Protein AF-A0A0L7SPB9-F1 (afdb_monomer)

Mean predicted aligned error: 4.11 Å

Radius of gyration: 13.66 Å; Cα contacts (8 Å, |Δi|>4): 37; chains: 1; bounding box: 30×28×30 Å

Secondary structure (DSSP, 8-state):
---HHHHHHHHHHHHHHHHHHTTS-TTTS------HHHHHTT-HHHHHHHHHHHHHHHHH--

Sequence (62 aa):
MVDDEELLELVEMEVRELLSAYDFPGDDLPIVRGSALKALQGEAEWEAKIVELAGYLDSYIP

Organism: NCBI:txid1560201

Structure (mmCIF, N/CA/C/O backbone):
data_AF-A0A0L7SPB9-F1
#
_entry.id   AF-A0A0L7SPB9-F1
#
loop_
_atom_site.group_PDB
_atom_site.id
_atom_site.type_symbol
_atom_site.label_atom_id
_atom_site.label_alt_id
_atom_site.label_comp_id
_atom_site.label_asym_id
_atom_site.label_entity_id
_atom_site.label_seq_id
_atom_site.pdbx_PDB_ins_code
_atom_site.Cartn_x
_atom_site.Cartn_y
_atom_site.Cartn_z
_atom_site.occupancy
_atom_site.B_iso_or_equiv
_atom_site.auth_seq_id
_atom_site.auth_comp_id
_atom_site.auth_asym_id
_atom_site.auth_atom_id
_atom_site.pdbx_PDB_model_num
ATOM 1 N N . MET A 1 1 ? 7.938 19.205 14.743 1.00 54.59 1 MET A N 1
ATOM 2 C CA . MET A 1 1 ? 7.693 17.766 14.526 1.00 54.59 1 MET A CA 1
ATOM 3 C C . MET A 1 1 ? 7.052 17.712 13.157 1.00 54.59 1 MET A C 1
ATOM 5 O O . MET A 1 1 ? 6.188 18.546 12.941 1.00 54.59 1 MET A O 1
ATOM 9 N N . VAL A 1 2 ? 7.588 16.926 12.225 1.00 51.50 2 VAL A N 1
ATOM 10 C CA . VAL A 1 2 ? 7.041 16.827 10.858 1.00 51.50 2 VAL A CA 1
ATOM 11 C C . VAL A 1 2 ? 5.636 16.230 10.969 1.00 51.50 2 VAL A C 1
ATOM 13 O O . VAL A 1 2 ? 5.451 15.335 11.796 1.00 51.50 2 VAL A O 1
ATOM 16 N N . ASP A 1 3 ? 4.662 16.769 10.239 1.00 69.56 3 ASP A N 1
ATOM 17 C CA . ASP A 1 3 ? 3.273 16.309 10.317 1.00 69.56 3 ASP A CA 1
ATOM 18 C C . ASP A 1 3 ? 3.140 14.906 9.693 1.00 69.56 3 ASP A C 1
ATOM 20 O O . ASP A 1 3 ? 3.833 14.579 8.727 1.00 69.56 3 ASP A O 1
ATOM 24 N N . ASP A 1 4 ? 2.264 14.058 10.247 1.00 84.88 4 ASP A N 1
ATOM 25 C CA . ASP A 1 4 ? 2.132 12.645 9.841 1.00 84.88 4 ASP A CA 1
ATOM 26 C C . ASP A 1 4 ? 1.835 12.484 8.337 1.00 84.88 4 ASP A C 1
ATOM 28 O O . ASP A 1 4 ? 2.294 11.530 7.716 1.00 84.88 4 ASP A O 1
ATOM 32 N N . GLU A 1 5 ? 1.119 13.435 7.733 1.00 84.81 5 GLU A N 1
ATOM 33 C CA . GLU A 1 5 ? 0.800 13.424 6.300 1.00 84.81 5 GLU A CA 1
ATOM 34 C C . GLU A 1 5 ? 2.043 13.656 5.426 1.00 84.81 5 GLU A C 1
ATOM 36 O O . GLU A 1 5 ? 2.268 12.921 4.467 1.00 84.81 5 GLU A O 1
ATOM 41 N N . GLU A 1 6 ? 2.901 14.613 5.797 1.00 87.56 6 GLU A N 1
ATOM 42 C CA . GLU A 1 6 ? 4.149 14.899 5.074 1.00 87.56 6 GLU A CA 1
ATOM 43 C C . GLU A 1 6 ? 5.120 13.712 5.161 1.00 87.56 6 GLU A C 1
ATOM 45 O O . GLU A 1 6 ? 5.819 13.390 4.199 1.00 87.56 6 GLU A O 1
ATOM 50 N N . LEU A 1 7 ? 5.146 13.021 6.308 1.00 90.88 7 LEU A N 1
ATOM 51 C CA . LEU A 1 7 ? 5.933 11.799 6.475 1.00 90.88 7 LEU A CA 1
ATOM 52 C C . LEU A 1 7 ? 5.419 10.665 5.581 1.00 90.88 7 LEU A C 1
ATOM 54 O O . LEU A 1 7 ? 6.223 9.939 5.000 1.00 90.88 7 LEU A O 1
ATOM 58 N N . LEU A 1 8 ? 4.100 10.507 5.457 1.00 89.56 8 LEU A N 1
ATOM 59 C CA . LEU A 1 8 ? 3.503 9.480 4.602 1.00 89.56 8 LEU A CA 1
ATOM 60 C C . LEU A 1 8 ? 3.774 9.740 3.117 1.00 89.56 8 LEU A C 1
ATOM 62 O O . LEU A 1 8 ? 4.083 8.798 2.390 1.00 89.56 8 LEU A O 1
ATOM 66 N N . GLU A 1 9 ? 3.706 10.996 2.677 1.00 91.12 9 GLU A N 1
ATOM 67 C CA . GLU A 1 9 ? 4.061 11.380 1.307 1.00 91.12 9 GLU A CA 1
ATOM 68 C C . GLU A 1 9 ? 5.540 11.122 1.005 1.00 91.12 9 GLU A C 1
ATOM 70 O O . GLU A 1 9 ? 5.862 10.555 -0.041 1.00 91.12 9 GLU A O 1
ATOM 75 N N . LEU A 1 10 ? 6.438 11.463 1.936 1.00 93.81 10 LEU A N 1
ATOM 76 C CA . LEU A 1 10 ? 7.870 11.210 1.776 1.00 93.81 10 LEU A CA 1
ATOM 77 C C . LEU A 1 10 ? 8.172 9.711 1.651 1.00 93.81 10 LEU A C 1
ATOM 79 O O . LEU A 1 10 ? 8.897 9.299 0.749 1.00 93.81 10 LEU A O 1
ATOM 83 N N . VAL A 1 11 ? 7.581 8.887 2.519 1.00 93.50 11 VAL A N 1
ATOM 84 C CA . VAL A 1 11 ? 7.754 7.427 2.470 1.00 93.50 11 VAL A CA 1
ATOM 85 C C . VAL A 1 11 ? 7.213 6.855 1.161 1.00 93.50 11 VAL A C 1
ATOM 87 O O . VAL A 1 11 ? 7.825 5.956 0.585 1.00 93.50 11 VAL A O 1
ATOM 90 N N . GLU A 1 12 ? 6.086 7.368 0.664 1.00 93.94 12 GLU A N 1
ATOM 91 C CA . GLU A 1 12 ? 5.543 6.934 -0.621 1.00 93.94 12 GLU A CA 1
ATOM 92 C C . GLU A 1 12 ? 6.512 7.238 -1.770 1.00 93.94 12 GLU A C 1
ATOM 94 O O . GLU A 1 12 ? 6.802 6.346 -2.567 1.00 93.94 12 GLU A O 1
ATOM 99 N N . MET A 1 13 ? 7.068 8.452 -1.821 1.00 93.88 13 MET A N 1
ATOM 100 C CA . MET A 1 13 ? 8.076 8.823 -2.819 1.00 93.88 13 MET A CA 1
ATOM 101 C C . MET A 1 13 ? 9.307 7.911 -2.757 1.00 93.88 13 MET A C 1
ATOM 103 O O . MET A 1 13 ? 9.713 7.370 -3.785 1.00 93.88 13 MET A O 1
ATOM 107 N N . GLU A 1 14 ? 9.857 7.674 -1.562 1.00 94.94 14 GLU A N 1
ATOM 108 C CA . GLU A 1 14 ? 11.026 6.803 -1.375 1.00 94.94 14 GLU A CA 1
ATOM 109 C C . GLU A 1 14 ? 10.765 5.367 -1.858 1.00 94.94 14 GLU A C 1
ATOM 111 O O . GLU A 1 14 ? 11.622 4.749 -2.495 1.00 94.94 14 GLU A O 1
ATOM 116 N N . VAL A 1 15 ? 9.568 4.827 -1.601 1.00 95.12 15 VAL A N 1
ATOM 117 C CA . VAL A 1 15 ? 9.180 3.484 -2.059 1.00 95.12 15 VAL A CA 1
ATOM 118 C C . VAL A 1 15 ? 9.052 3.434 -3.582 1.00 95.12 15 VAL A C 1
ATOM 120 O O . VAL A 1 15 ? 9.524 2.473 -4.195 1.00 95.12 15 VAL A O 1
ATOM 123 N N . ARG A 1 16 ? 8.452 4.454 -4.208 1.00 95.44 16 ARG A N 1
ATOM 124 C CA . ARG A 1 16 ? 8.320 4.524 -5.673 1.00 95.44 16 ARG A CA 1
ATOM 125 C C . ARG A 1 16 ? 9.679 4.618 -6.355 1.00 95.44 16 ARG A C 1
ATOM 127 O O . ARG A 1 16 ? 9.938 3.861 -7.288 1.00 95.44 16 ARG A O 1
ATOM 134 N N . GLU A 1 17 ? 10.565 5.476 -5.857 1.00 95.38 17 GLU A N 1
ATOM 135 C CA . GLU A 1 17 ? 11.935 5.597 -6.363 1.00 95.38 17 GLU A CA 1
ATOM 136 C C . GLU A 1 17 ? 12.703 4.277 -6.237 1.00 95.38 17 GLU A C 1
ATOM 138 O O . GLU A 1 17 ? 13.367 3.855 -7.186 1.00 95.38 17 GLU A O 1
ATOM 143 N N . LEU A 1 18 ? 12.567 3.586 -5.099 1.00 95.94 18 LEU A N 1
ATOM 144 C CA . LEU A 1 18 ? 13.189 2.283 -4.886 1.00 95.94 18 LEU A CA 1
ATOM 145 C C . LEU A 1 18 ? 12.681 1.245 -5.893 1.00 95.94 18 LEU A C 1
ATOM 147 O O . LEU A 1 18 ? 13.483 0.532 -6.485 1.00 95.94 18 LEU A O 1
ATOM 151 N N . LEU A 1 19 ? 11.368 1.164 -6.113 1.00 95.19 19 LEU A N 1
ATOM 152 C CA . LEU A 1 19 ? 10.768 0.238 -7.078 1.00 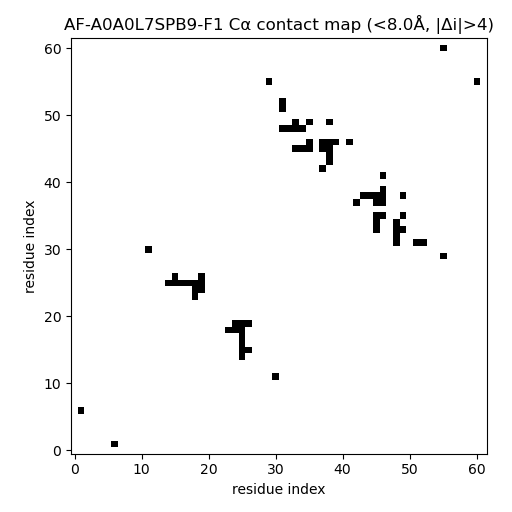95.19 19 LEU A CA 1
ATOM 153 C C . LEU A 1 19 ? 11.243 0.527 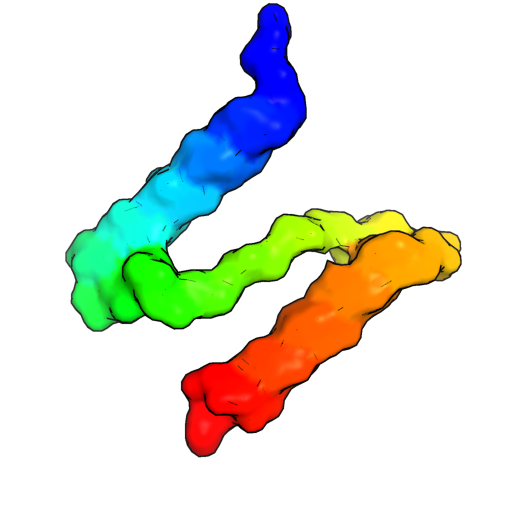-8.507 1.00 95.19 19 LEU A C 1
ATOM 155 O O . LEU A 1 19 ? 11.689 -0.393 -9.195 1.00 95.19 19 LEU A O 1
ATOM 159 N N . SER A 1 20 ? 11.231 1.796 -8.917 1.00 94.69 20 SER A N 1
ATOM 160 C CA . SER A 1 20 ? 11.736 2.234 -10.222 1.00 94.69 20 SER A CA 1
ATOM 161 C C . SER A 1 20 ? 13.223 1.916 -10.410 1.00 94.69 20 SER A C 1
ATOM 163 O O . SER A 1 20 ? 13.635 1.540 -11.505 1.00 94.69 20 SER A O 1
ATOM 165 N N . ALA A 1 21 ? 14.036 1.992 -9.349 1.00 95.81 21 ALA A N 1
ATOM 166 C CA . ALA A 1 21 ? 15.454 1.626 -9.397 1.00 95.81 21 ALA A CA 1
ATOM 167 C C . ALA A 1 21 ? 15.701 0.125 -9.649 1.00 95.81 21 ALA A C 1
ATOM 169 O O . ALA A 1 21 ? 16.786 -0.242 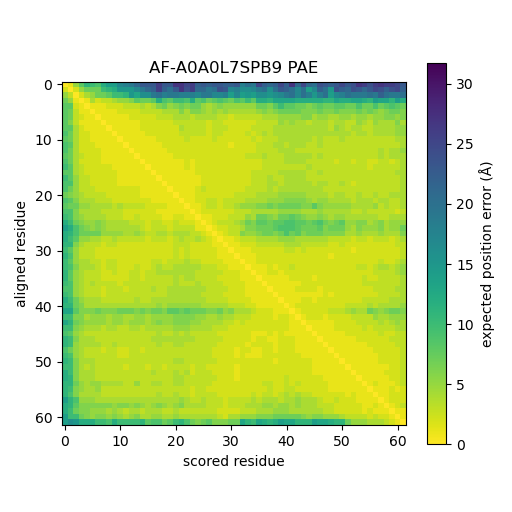-10.101 1.00 95.81 21 ALA A O 1
ATOM 170 N N . TYR A 1 22 ? 14.715 -0.733 -9.370 1.00 95.81 22 TYR A N 1
ATOM 171 C CA . TYR A 1 22 ? 14.749 -2.176 -9.641 1.00 95.81 22 TYR A CA 1
ATOM 172 C C . TYR A 1 22 ? 13.888 -2.578 -10.854 1.00 95.81 22 TYR A C 1
ATOM 174 O O . TYR A 1 22 ? 13.471 -3.731 -10.943 1.00 95.81 22 TYR A O 1
ATOM 182 N N . ASP A 1 23 ? 13.617 -1.648 -11.776 1.00 92.75 23 ASP A N 1
ATOM 183 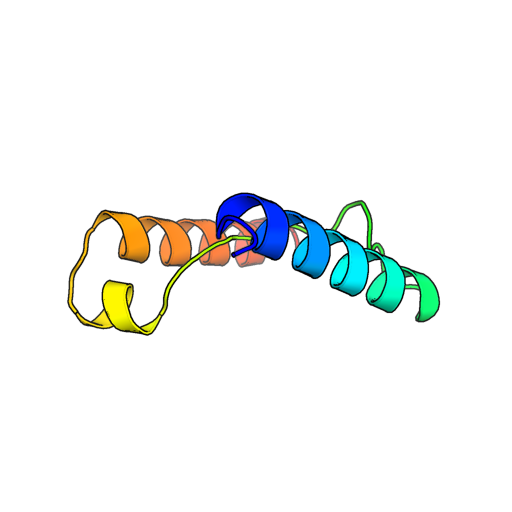C CA . ASP A 1 23 ? 12.829 -1.869 -13.000 1.00 92.75 23 ASP A CA 1
ATOM 184 C C . ASP A 1 23 ? 11.360 -2.294 -12.756 1.00 92.75 23 ASP A C 1
ATOM 186 O O . ASP A 1 23 ? 10.709 -2.862 -13.638 1.00 92.75 23 ASP A O 1
ATOM 190 N N . PHE A 1 24 ? 10.802 -2.007 -11.573 1.00 93.69 24 PHE A N 1
ATOM 191 C CA . PHE A 1 24 ? 9.363 -2.126 -11.315 1.00 93.69 24 PHE A CA 1
ATOM 192 C C . PHE A 1 24 ? 8.630 -0.828 -11.689 1.00 93.69 24 PHE A C 1
ATOM 194 O O . PHE A 1 24 ? 9.228 0.248 -11.653 1.00 93.69 24 PHE A O 1
ATOM 201 N N . PRO A 1 25 ? 7.323 -0.887 -12.013 1.00 92.00 25 PRO A N 1
ATOM 202 C CA . PRO A 1 25 ? 6.534 0.295 -12.363 1.00 92.00 25 PRO A CA 1
ATOM 203 C C . PRO A 1 25 ? 6.198 1.139 -11.118 1.00 92.00 25 PRO A C 1
ATOM 205 O O . PRO A 1 25 ? 5.065 1.144 -10.645 1.00 92.00 25 PRO A O 1
ATOM 208 N N . GLY A 1 26 ? 7.194 1.834 -10.558 1.00 87.19 26 GLY A N 1
ATOM 209 C CA . GLY A 1 26 ? 7.068 2.608 -9.318 1.00 87.19 26 GLY A CA 1
ATOM 210 C C . GLY A 1 26 ? 6.004 3.706 -9.372 1.00 87.19 26 GLY A C 1
ATOM 211 O O . GLY A 1 26 ? 5.318 3.918 -8.377 1.00 87.19 26 GLY A O 1
ATOM 212 N N . ASP A 1 27 ? 5.796 4.349 -10.522 1.00 87.12 27 ASP A N 1
ATOM 213 C CA . ASP A 1 27 ? 4.790 5.413 -10.680 1.00 87.12 27 ASP A CA 1
ATOM 214 C C . ASP A 1 27 ? 3.357 4.870 -10.820 1.00 87.12 27 ASP A C 1
ATOM 216 O O . ASP A 1 27 ? 2.415 5.473 -10.309 1.00 87.12 27 ASP A O 1
ATOM 220 N N . ASP A 1 28 ? 3.192 3.702 -11.448 1.00 87.62 28 ASP A N 1
ATOM 221 C CA . ASP A 1 28 ? 1.876 3.122 -11.759 1.00 87.62 28 ASP A CA 1
ATOM 222 C C . ASP A 1 28 ? 1.383 2.122 -10.696 1.00 87.62 28 ASP A C 1
ATOM 224 O O . ASP A 1 28 ? 0.225 1.698 -10.721 1.00 87.62 28 ASP A O 1
ATOM 228 N N . LEU A 1 29 ? 2.241 1.730 -9.745 1.00 90.44 29 LEU A N 1
ATOM 229 C CA . LEU A 1 29 ? 1.875 0.803 -8.675 1.00 90.44 29 LEU A CA 1
ATOM 230 C C . LEU A 1 29 ? 0.854 1.434 -7.706 1.00 90.44 29 LEU A C 1
ATOM 232 O O . LEU A 1 29 ? 1.091 2.536 -7.188 1.00 90.44 29 LEU A O 1
ATOM 236 N N . PRO A 1 30 ? -0.256 0.733 -7.397 1.00 93.25 30 PRO A N 1
ATOM 237 C CA . PRO A 1 30 ? -1.208 1.187 -6.394 1.00 93.25 30 PRO A CA 1
ATOM 238 C C . PRO A 1 30 ? -0.604 1.072 -4.987 1.00 93.25 30 PRO A C 1
ATOM 240 O O . PRO A 1 30 ? -0.165 0.000 -4.569 1.00 93.25 30 PRO A O 1
ATOM 243 N N . ILE A 1 31 ? -0.613 2.179 -4.237 1.00 92.38 31 ILE A N 1
ATOM 244 C CA . ILE A 1 31 ? -0.166 2.242 -2.838 1.00 92.38 31 ILE A CA 1
ATOM 245 C C . ILE A 1 31 ? -1.358 2.654 -1.972 1.00 92.38 31 ILE A C 1
ATOM 247 O O . ILE A 1 31 ? -1.887 3.755 -2.104 1.00 92.38 31 ILE A O 1
ATOM 251 N N . VAL A 1 32 ? -1.786 1.763 -1.073 1.00 93.81 32 VAL A N 1
ATOM 252 C CA . VAL A 1 32 ? -2.908 2.007 -0.155 1.00 93.81 32 VAL A CA 1
ATOM 253 C C . VAL A 1 32 ? -2.371 2.325 1.237 1.00 93.81 32 VAL A C 1
ATOM 255 O O . VAL A 1 32 ? -1.728 1.491 1.874 1.00 93.81 32 VAL A O 1
ATOM 258 N N . ARG A 1 33 ? -2.670 3.526 1.739 1.00 93.31 33 ARG A N 1
ATOM 259 C CA . ARG A 1 33 ? -2.347 3.936 3.114 1.00 93.31 33 ARG A CA 1
ATOM 260 C C . ARG A 1 33 ? -3.388 3.355 4.074 1.00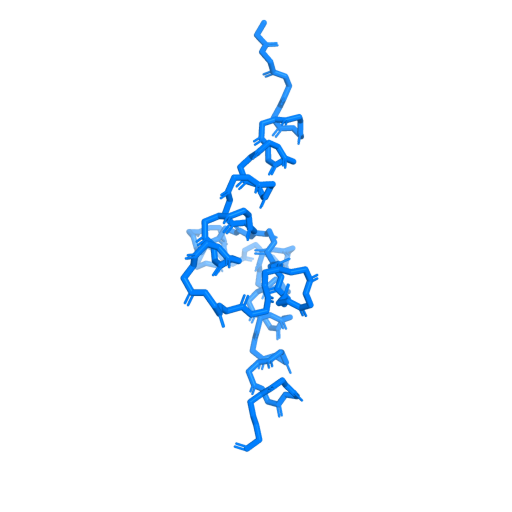 93.31 33 ARG A C 1
ATOM 262 O O . ARG A 1 33 ? -4.579 3.638 3.944 1.00 93.31 33 ARG A O 1
ATOM 269 N N . GLY A 1 34 ? -2.953 2.531 5.026 1.00 92.44 34 GLY A N 1
ATOM 270 C CA . GLY A 1 34 ? -3.853 1.796 5.915 1.00 92.44 34 GLY A CA 1
ATOM 271 C C . GLY A 1 34 ? -3.198 1.332 7.216 1.00 92.44 34 GLY A C 1
ATOM 272 O O . GLY A 1 34 ? -1.995 1.481 7.420 1.00 92.44 34 GLY A O 1
ATOM 273 N N . SER A 1 35 ? -3.998 0.734 8.102 1.00 93.88 35 SER A N 1
ATOM 274 C CA . SER A 1 35 ? -3.540 0.171 9.374 1.00 93.88 35 SER A CA 1
ATOM 275 C C . SER A 1 35 ? -4.147 -1.211 9.590 1.00 93.88 35 SER A C 1
ATOM 277 O O . SER A 1 35 ? -5.325 -1.342 9.915 1.00 93.88 35 SER A O 1
ATOM 279 N N . ALA A 1 36 ? -3.326 -2.255 9.449 1.00 93.75 36 ALA A N 1
ATOM 280 C CA . ALA A 1 36 ? -3.765 -3.634 9.666 1.00 93.75 36 ALA A CA 1
ATOM 281 C C . ALA A 1 36 ? -4.207 -3.888 11.118 1.00 93.75 36 ALA A C 1
ATOM 283 O O . ALA A 1 36 ? -5.146 -4.643 11.352 1.00 93.75 36 ALA A O 1
ATOM 284 N N . LEU A 1 37 ? -3.561 -3.236 12.094 1.00 94.50 37 LEU A N 1
ATOM 285 C CA . LEU A 1 37 ? -3.921 -3.369 13.506 1.00 94.50 37 LEU A CA 1
ATOM 286 C C . LEU A 1 37 ? -5.321 -2.811 13.779 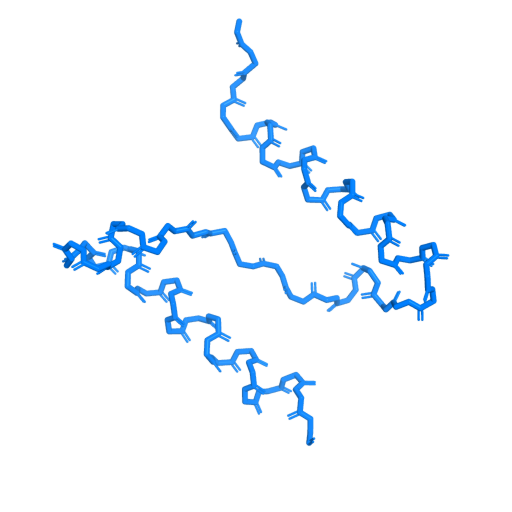1.00 94.50 37 LEU A C 1
ATOM 288 O O . LEU A 1 37 ? -6.132 -3.495 14.395 1.00 94.50 37 LEU A O 1
ATOM 292 N N . LYS A 1 38 ? -5.608 -1.595 13.304 1.00 91.94 38 LYS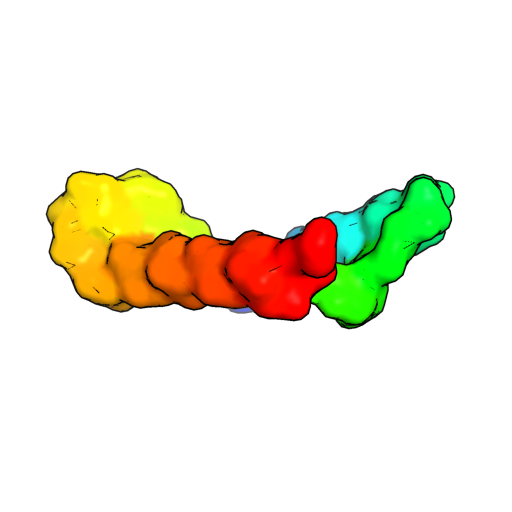 A N 1
ATOM 293 C CA . LYS A 1 38 ? -6.916 -0.960 13.502 1.00 91.94 38 LYS A CA 1
ATOM 294 C C . LYS A 1 38 ? -8.021 -1.656 12.710 1.00 91.94 38 LYS A C 1
ATOM 296 O O . LYS A 1 38 ? -9.120 -1.834 13.227 1.00 91.94 38 LYS A O 1
ATOM 301 N N . ALA A 1 39 ? -7.710 -2.142 11.505 1.00 94.69 39 ALA A N 1
ATOM 302 C CA . ALA A 1 39 ? -8.624 -2.996 10.751 1.00 94.69 39 ALA A CA 1
ATOM 303 C C . ALA A 1 39 ? -8.972 -4.266 11.547 1.00 94.69 39 ALA A C 1
ATOM 305 O O . ALA A 1 39 ? -10.137 -4.609 11.690 1.00 94.69 39 ALA A O 1
ATOM 306 N N . LEU A 1 40 ? -7.978 -4.923 12.156 1.00 94.81 40 LEU A N 1
ATOM 307 C CA . LEU A 1 40 ? -8.206 -6.103 12.997 1.00 94.81 40 LEU A CA 1
ATOM 308 C C . LEU A 1 40 ? -8.984 -5.786 14.290 1.00 94.81 40 LEU A C 1
ATOM 310 O O . LEU A 1 40 ? -9.642 -6.664 14.844 1.00 94.81 40 LEU A O 1
ATOM 314 N N . GLN A 1 41 ? -8.918 -4.545 14.773 1.00 95.50 41 GLN A N 1
ATOM 315 C CA . GLN A 1 41 ? -9.699 -4.057 15.914 1.00 95.50 41 GLN A CA 1
ATOM 316 C C . GLN A 1 41 ? -11.160 -3.727 15.554 1.00 95.50 41 GLN A C 1
ATOM 318 O O . GLN A 1 41 ? -11.937 -3.411 16.455 1.00 95.50 41 GLN A O 1
ATOM 323 N N . GLY A 1 42 ? -11.552 -3.844 14.280 1.00 93.44 42 GLY A N 1
ATOM 324 C CA . GLY A 1 42 ? -12.919 -3.609 13.811 1.00 93.44 42 GLY A CA 1
ATOM 325 C C . GLY A 1 42 ? -13.229 -2.148 13.483 1.00 93.44 42 GLY A C 1
ATOM 326 O O . GLY A 1 42 ? -14.394 -1.747 13.455 1.00 93.44 42 GLY A O 1
ATOM 327 N N . GLU A 1 43 ? -12.209 -1.310 13.284 1.00 96.62 43 GLU A N 1
ATOM 328 C CA . GLU A 1 43 ? -12.417 0.069 12.852 1.00 96.62 43 GLU A CA 1
ATOM 329 C C . GLU A 1 43 ? -12.738 0.111 11.348 1.00 96.62 43 GLU A C 1
ATOM 331 O O . GLU A 1 43 ? -11.857 -0.072 10.505 1.00 96.62 43 GLU A O 1
ATOM 336 N N . ALA A 1 44 ? -13.999 0.400 11.012 1.00 94.00 44 ALA A N 1
ATOM 337 C CA . ALA A 1 44 ? -14.525 0.344 9.643 1.00 94.00 44 ALA A CA 1
ATOM 338 C C . ALA A 1 44 ? -13.735 1.182 8.615 1.00 94.00 44 ALA A C 1
ATOM 340 O O . ALA A 1 44 ? -13.621 0.789 7.455 1.00 94.00 44 ALA A O 1
ATOM 341 N N . GLU A 1 45 ? -13.164 2.319 9.030 1.00 94.06 45 GLU A N 1
ATOM 342 C CA . GLU A 1 45 ? -12.297 3.151 8.180 1.00 94.06 45 GLU A CA 1
ATOM 343 C C . GLU A 1 45 ? -11.078 2.367 7.672 1.00 94.06 45 GLU A C 1
ATOM 345 O O . GLU A 1 45 ? -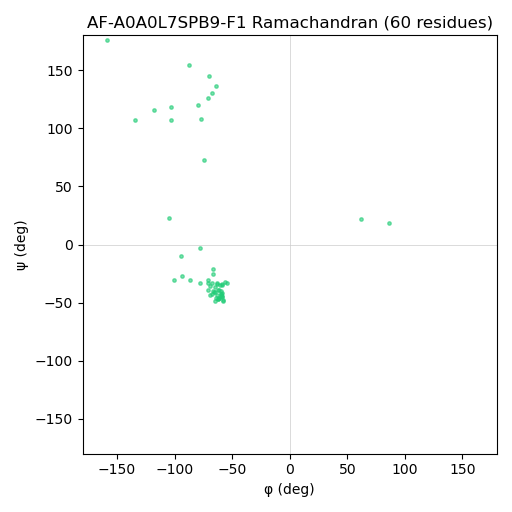10.721 2.443 6.497 1.00 94.06 45 GLU A O 1
ATOM 350 N N . TRP A 1 46 ? -10.465 1.566 8.544 1.00 94.25 46 TRP A N 1
ATOM 351 C CA . TRP A 1 46 ? -9.258 0.806 8.236 1.00 94.25 46 TRP A CA 1
ATOM 352 C C . TRP A 1 46 ? -9.577 -0.543 7.593 1.00 94.25 46 TRP A C 1
ATOM 354 O O . TRP A 1 46 ? -8.813 -1.000 6.745 1.00 94.25 46 TRP A O 1
ATOM 364 N N . GLU A 1 47 ? -10.719 -1.154 7.921 1.00 94.25 47 GLU A N 1
ATOM 365 C CA . GLU A 1 47 ? -11.231 -2.327 7.198 1.00 94.25 47 GLU A CA 1
ATOM 366 C C . GLU A 1 47 ? -11.470 -2.009 5.717 1.00 94.25 47 GLU A C 1
ATOM 368 O O . GLU A 1 47 ? -11.069 -2.783 4.845 1.00 94.25 47 GLU A O 1
ATOM 373 N N . ALA A 1 48 ? -12.038 -0.835 5.417 1.00 95.94 48 ALA A N 1
ATOM 374 C CA . ALA A 1 48 ? -12.250 -0.388 4.044 1.00 95.94 48 ALA A CA 1
ATOM 375 C C . ALA A 1 48 ? -10.936 -0.303 3.248 1.00 95.94 48 ALA A C 1
ATOM 377 O O . ALA A 1 48 ? -10.919 -0.649 2.069 1.00 95.94 48 ALA A O 1
ATOM 378 N N . LYS A 1 49 ? -9.819 0.068 3.892 1.00 95.81 49 LYS A N 1
ATOM 379 C CA . LYS A 1 49 ? -8.485 0.083 3.265 1.00 95.81 49 LYS A CA 1
ATOM 380 C C . LYS A 1 49 ? -7.957 -1.306 2.925 1.00 95.81 49 LYS A C 1
ATOM 382 O O . LYS A 1 49 ? -7.285 -1.471 1.912 1.00 95.81 49 LYS A O 1
ATOM 387 N N . ILE A 1 50 ? -8.288 -2.320 3.720 1.00 95.38 50 ILE A N 1
ATOM 388 C CA . ILE A 1 50 ? -7.935 -3.709 3.396 1.00 95.38 50 ILE A CA 1
ATOM 389 C C . ILE A 1 50 ? -8.761 -4.216 2.210 1.00 95.38 50 ILE A C 1
ATOM 391 O O . ILE A 1 50 ? -8.224 -4.889 1.333 1.00 95.38 50 ILE A O 1
ATOM 395 N N . VAL A 1 51 ? -10.046 -3.858 2.146 1.00 95.50 51 VAL A N 1
ATOM 396 C CA . VAL A 1 51 ? -10.905 -4.184 0.997 1.00 95.50 51 VAL A CA 1
ATOM 397 C C . VAL A 1 51 ? -10.427 -3.467 -0.271 1.00 95.50 51 VAL A C 1
ATOM 399 O O . VAL A 1 51 ? -10.379 -4.080 -1.333 1.00 95.50 51 VAL A O 1
ATOM 402 N N . GLU A 1 52 ? -10.017 -2.201 -0.162 1.00 95.81 52 GLU A N 1
ATOM 403 C CA . GLU A 1 52 ? -9.399 -1.438 -1.253 1.00 95.81 52 GLU A CA 1
ATOM 404 C C . GLU A 1 52 ? -8.138 -2.142 -1.778 1.00 95.81 52 GLU A C 1
ATOM 406 O O . GLU A 1 52 ? -8.016 -2.376 -2.980 1.00 95.81 52 GLU A O 1
ATOM 411 N N . LEU A 1 53 ? -7.241 -2.562 -0.877 1.00 94.94 53 LEU A N 1
ATOM 412 C CA . LEU A 1 53 ? -6.045 -3.326 -1.237 1.00 94.94 53 LEU A CA 1
ATOM 413 C C . LEU A 1 53 ? -6.398 -4.636 -1.957 1.00 94.94 53 LEU A C 1
ATOM 415 O O . LEU A 1 53 ? -5.786 -4.955 -2.973 1.00 94.94 53 LEU A O 1
ATOM 419 N N . ALA A 1 54 ? -7.395 -5.377 -1.466 1.00 94.81 54 ALA A N 1
ATOM 420 C CA . ALA A 1 54 ? -7.858 -6.605 -2.110 1.00 94.81 54 ALA A CA 1
ATOM 421 C C . ALA A 1 54 ? -8.399 -6.351 -3.529 1.00 94.81 54 ALA A C 1
ATOM 423 O O . ALA A 1 54 ? -8.094 -7.112 -4.441 1.00 94.81 54 ALA A O 1
ATOM 424 N N . GLY A 1 55 ? -9.115 -5.245 -3.748 1.00 95.56 55 GLY A N 1
ATOM 425 C CA . GLY A 1 55 ? -9.584 -4.860 -5.082 1.00 95.56 55 GLY A CA 1
ATOM 426 C C . GLY A 1 55 ? -8.448 -4.573 -6.072 1.00 95.56 55 GLY A C 1
ATOM 427 O O . GLY A 1 55 ? -8.573 -4.873 -7.262 1.00 95.56 55 GLY A O 1
ATOM 428 N N . TYR A 1 56 ? -7.315 -4.040 -5.606 1.00 95.25 56 TYR A N 1
ATOM 429 C CA . TYR A 1 56 ? -6.132 -3.881 -6.458 1.00 95.25 56 TYR A CA 1
ATOM 430 C C . TYR A 1 56 ? -5.460 -5.211 -6.782 1.00 95.25 56 TYR A C 1
ATOM 432 O O . TYR A 1 56 ? -4.964 -5.361 -7.892 1.00 95.25 56 TYR A O 1
ATOM 440 N N . LEU A 1 57 ? -5.485 -6.195 -5.879 1.00 91.81 57 LEU A N 1
ATOM 441 C CA . LEU A 1 57 ? -4.998 -7.539 -6.208 1.00 91.81 57 LEU A CA 1
ATOM 442 C C . LEU A 1 57 ? -5.791 -8.137 -7.374 1.00 91.81 57 LEU A C 1
ATOM 444 O O . LEU A 1 57 ? -5.184 -8.649 -8.307 1.00 91.81 57 LEU A O 1
ATOM 448 N N . ASP A 1 58 ? -7.119 -8.001 -7.352 1.00 93.81 58 ASP A N 1
ATOM 449 C CA . ASP A 1 58 ? -7.995 -8.541 -8.398 1.00 93.81 58 ASP A CA 1
ATOM 450 C C . ASP A 1 58 ? -7.892 -7.790 -9.739 1.00 93.81 58 ASP A C 1
ATOM 452 O O . ASP A 1 58 ? -8.130 -8.372 -10.796 1.00 93.8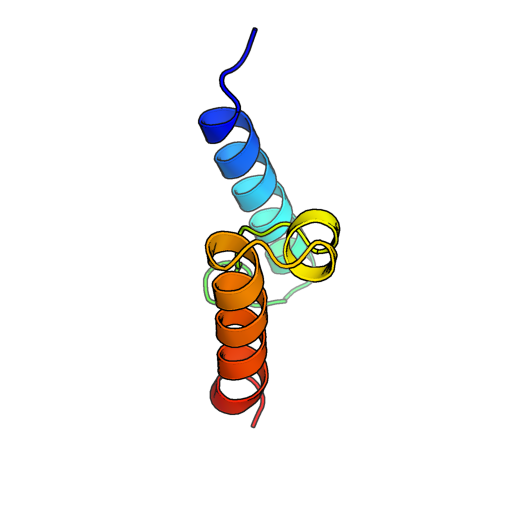1 58 ASP A O 1
ATOM 456 N N . SER A 1 59 ? -7.601 -6.485 -9.715 1.00 93.19 59 SER A N 1
ATOM 457 C CA . SER A 1 59 ? -7.630 -5.629 -10.915 1.00 93.19 59 SER A CA 1
ATOM 458 C C . SER A 1 59 ? -6.261 -5.338 -11.528 1.00 93.19 59 SER A C 1
ATOM 460 O O . SER A 1 59 ? -6.174 -5.134 -12.739 1.00 93.19 59 SER A O 1
ATOM 462 N N . TYR A 1 60 ? -5.202 -5.295 -10.717 1.00 90.62 60 TYR A N 1
ATOM 463 C CA . TYR A 1 60 ? -3.848 -4.952 -11.158 1.00 90.62 60 TYR A CA 1
ATOM 464 C C . TYR A 1 60 ? -3.014 -6.186 -11.527 1.00 90.62 60 TYR A C 1
ATOM 466 O O . TYR A 1 60 ? -2.108 -6.082 -12.352 1.00 90.62 60 TYR A O 1
ATOM 474 N N . ILE A 1 61 ? -3.307 -7.352 -10.938 1.00 88.25 61 ILE A N 1
ATOM 475 C CA . ILE A 1 61 ? -2.595 -8.607 -11.212 1.00 88.25 61 ILE A CA 1
ATOM 476 C C . ILE A 1 61 ? -3.477 -9.486 -12.123 1.00 88.25 61 ILE A C 1
ATOM 478 O O . ILE A 1 61 ? -4.489 -9.998 -11.647 1.00 88.25 61 ILE A O 1
ATOM 482 N N . PRO A 1 62 ? -3.134 -9.647 -13.417 1.00 82.25 62 PRO A N 1
ATOM 483 C CA . PRO A 1 62 ? -3.900 -10.460 -14.368 1.00 82.25 62 PRO A CA 1
ATOM 484 C C . PRO A 1 62 ? -3.692 -11.976 -14.221 1.00 82.25 62 PRO A C 1
ATOM 486 O O . PRO A 1 62 ? -2.611 -12.404 -13.752 1.00 82.25 62 PRO A O 1
#

InterPro domains:
  IPR027417 P-loop containing nucleoside triphosphate hydrolase [G3DSA:3.40.50.300] (1-62)

Nearest PDB structures (foldseek):
  2hcj-assembly1_B  TM=9.512E-01  e=1.495E-06  Escherichia coli
  4r71-assembly1_A  TM=9.443E-01  e=1.137E-06  Escherichia coli K-12
  1efu-assembly1_C  TM=9.523E-01  e=2.588E-06  Escherichia coli
  3avw-assembly1_A  TM=9.495E-01  e=2.771E-06  Escherichia coli O157:H7
  4q7j-assembly1_B  TM=9.477E-01  e=3.404E-06  Escherichia coli K-12

pLDDT: mean 91.27, std 8.17, range [51.5, 96.62]

Foldseek 3Di:
DDDPVVVVVVVLVVQLVVCVVVVHNSVPDDDQDADPVVLVVVDVVRVVSVVVVVVCCVVVPD

Solvent-accessible surface area (backbone atoms only — not comparable to full-atom values): 3736 Å² total; per-residue (Å²): 131,86,54,71,66,63,53,51,53,50,52,50,51,53,52,26,54,54,33,42,75,70,78,39,66,28,88,77,56,88,80,80,86,70,42,73,69,48,24,73,70,66,39,65,78,29,38,50,37,53,53,52,50,51,52,44,53,70,72,72,53,133